Protein AF-A0A5S4YMT6-F1 (afdb_monomer_lite)

Foldseek 3Di:
DPPDPDPFWKFKWKDPDPDDDTDTDDDTDDPVVVVVVQVVCVVVVIHMDMDTDPPPPPD

Sequence (59 aa):
MKTKPVPAMFVVWALTKPGPKWRQVSEPMDRAELVLVIRDQWKLGRMARIERAPVAEAA

Secondary structure (DSSP, 8-state):
---PPPPPPEEEEE--SSSS--EE-S-SB-HHHHHHHHHHHHHTT--EEEEEPP-----

Organism: NCBI:txid2605638

Structure (mmCIF, N/CA/C/O backbone):
data_AF-A0A5S4YMT6-F1
#
_entry.id   AF-A0A5S4YMT6-F1
#
loop_
_atom_site.group_PDB
_atom_site.id
_atom_site.type_symbol
_atom_site.label_atom_id
_atom_site.label_alt_id
_atom_site.label_comp_id
_atom_site.label_asym_id
_atom_site.label_entity_id
_atom_site.label_seq_id
_atom_site.pdbx_PDB_ins_code
_atom_site.Cartn_x
_atom_site.Cartn_y
_atom_site.Cartn_z
_atom_site.occupancy
_atom_site.B_iso_or_equiv
_atom_site.auth_seq_id
_atom_site.auth_comp_id
_atom_site.auth_asym_id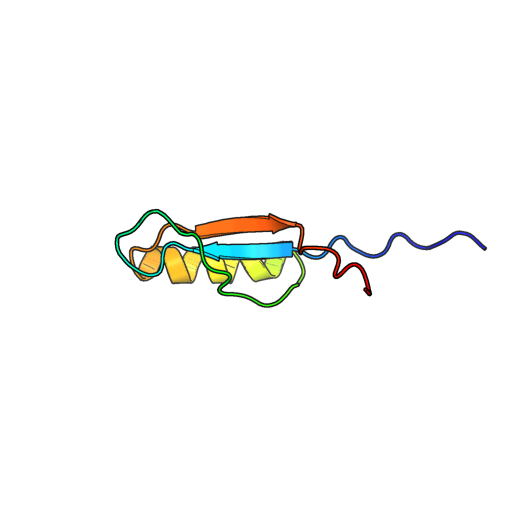
_atom_site.auth_atom_id
_atom_site.pdbx_PDB_model_num
ATOM 1 N N . MET A 1 1 ? 22.555 0.910 -29.387 1.00 46.34 1 MET A N 1
ATOM 2 C CA . MET A 1 1 ? 21.786 -0.037 -28.548 1.00 46.34 1 MET A CA 1
ATOM 3 C C . MET A 1 1 ? 20.436 0.599 -28.263 1.00 46.34 1 MET A C 1
ATOM 5 O O . MET A 1 1 ? 20.422 1.723 -27.784 1.00 46.34 1 MET A O 1
ATOM 9 N N . LYS A 1 2 ? 19.316 -0.039 -28.626 1.00 54.56 2 LYS A N 1
ATOM 10 C CA . LYS A 1 2 ? 17.985 0.467 -28.257 1.00 54.56 2 LYS A CA 1
ATOM 11 C C . LYS A 1 2 ? 17.815 0.210 -26.761 1.00 54.56 2 LYS A C 1
ATOM 13 O O . LYS A 1 2 ? 17.741 -0.949 -26.358 1.00 54.56 2 LYS A O 1
ATOM 18 N N . THR A 1 3 ? 17.847 1.260 -25.949 1.00 54.03 3 THR A N 1
ATOM 19 C CA . THR A 1 3 ? 17.508 1.196 -24.527 1.00 54.03 3 THR A CA 1
ATOM 20 C C . THR A 1 3 ? 16.105 0.612 -24.420 1.00 54.03 3 THR A C 1
ATOM 22 O O . THR A 1 3 ? 15.132 1.208 -24.880 1.00 54.03 3 THR A O 1
ATOM 25 N N . LYS A 1 4 ? 15.997 -0.613 -23.896 1.00 59.06 4 LYS A N 1
ATOM 26 C CA . LYS A 1 4 ? 14.693 -1.181 -23.556 1.00 59.06 4 LYS A CA 1
ATOM 27 C C . LYS A 1 4 ? 14.078 -0.248 -22.506 1.00 59.06 4 LYS A C 1
ATOM 29 O O . LYS A 1 4 ? 14.789 0.100 -21.562 1.00 59.06 4 LYS A O 1
ATOM 34 N N . PRO A 1 5 ? 12.824 0.201 -22.669 1.00 59.25 5 PRO A N 1
ATOM 35 C CA . PRO A 1 5 ? 12.185 1.024 -21.659 1.00 59.25 5 PRO A CA 1
ATOM 36 C C . PRO A 1 5 ? 12.154 0.223 -20.359 1.00 59.25 5 PRO A C 1
ATOM 38 O O . PRO A 1 5 ? 11.620 -0.885 -20.321 1.00 59.25 5 PRO A O 1
ATOM 41 N N . VAL A 1 6 ? 12.785 0.762 -19.317 1.00 60.81 6 VAL A N 1
ATOM 42 C CA . VAL A 1 6 ? 12.634 0.227 -17.965 1.00 60.81 6 VAL A CA 1
ATOM 43 C C . VAL A 1 6 ? 11.145 0.341 -17.627 1.00 60.81 6 VAL A C 1
ATOM 45 O O . VAL A 1 6 ? 10.579 1.422 -17.833 1.00 60.81 6 VAL A O 1
ATOM 48 N N . PRO A 1 7 ? 10.480 -0.741 -17.184 1.00 67.50 7 PRO A N 1
ATOM 49 C CA . PRO A 1 7 ? 9.086 -0.654 -16.778 1.00 67.50 7 PRO A CA 1
ATOM 50 C C . PRO A 1 7 ? 8.955 0.421 -15.696 1.00 67.50 7 PRO A C 1
ATOM 52 O O . PRO A 1 7 ? 9.757 0.495 -14.765 1.00 67.50 7 PRO A O 1
ATOM 55 N N . ALA A 1 8 ? 7.984 1.318 -15.866 1.00 70.62 8 ALA A N 1
ATOM 56 C CA . ALA A 1 8 ? 7.730 2.351 -14.876 1.00 70.62 8 ALA A CA 1
ATOM 57 C C . ALA A 1 8 ? 7.290 1.673 -13.574 1.00 70.62 8 ALA A C 1
ATOM 59 O O . ALA A 1 8 ? 6.250 1.022 -13.543 1.00 70.62 8 ALA A O 1
ATOM 60 N N . MET A 1 9 ? 8.080 1.838 -12.516 1.00 86.62 9 MET A N 1
ATOM 61 C CA . MET A 1 9 ? 7.758 1.316 -11.192 1.00 86.62 9 MET A CA 1
ATOM 62 C C . MET A 1 9 ? 6.787 2.264 -10.485 1.00 86.62 9 MET A C 1
ATOM 64 O O . MET A 1 9 ? 6.854 3.488 -10.649 1.00 86.62 9 MET A O 1
ATOM 68 N N . PHE A 1 10 ? 5.880 1.710 -9.688 1.00 90.50 10 PHE A N 1
ATOM 69 C CA . PHE A 1 10 ? 4.838 2.449 -8.978 1.00 90.50 10 PHE A CA 1
ATOM 70 C C . PHE A 1 10 ? 4.861 2.134 -7.484 1.00 90.50 10 PHE A C 1
ATOM 72 O O . PHE A 1 10 ? 5.363 1.095 -7.077 1.00 90.50 10 PHE A O 1
ATOM 79 N N . VAL A 1 11 ? 4.280 3.007 -6.668 1.00 92.31 11 VAL A N 1
ATOM 80 C CA . VAL A 1 11 ? 4.117 2.822 -5.219 1.00 92.31 11 VAL A CA 1
ATOM 81 C C . VAL A 1 11 ? 2.690 3.154 -4.795 1.00 92.31 11 VAL A C 1
ATOM 83 O O . VAL A 1 11 ? 2.016 3.968 -5.432 1.00 92.31 11 VAL A O 1
ATOM 86 N N . VAL A 1 12 ? 2.226 2.553 -3.700 1.00 93.50 12 VAL A N 1
ATOM 87 C CA . VAL A 1 12 ? 0.962 2.916 -3.053 1.00 93.50 12 VAL A CA 1
ATOM 88 C C . VAL A 1 12 ? 1.228 3.824 -1.868 1.00 93.50 12 VAL A C 1
ATOM 90 O O . VAL A 1 12 ? 1.991 3.496 -0.958 1.00 93.50 12 VAL A O 1
ATOM 93 N N . TRP A 1 13 ? 0.520 4.946 -1.859 1.00 93.31 13 TRP A N 1
ATOM 94 C CA . TRP A 1 13 ? 0.440 5.873 -0.744 1.00 93.31 13 TRP A CA 1
ATOM 95 C C . TRP A 1 13 ? -0.906 5.716 -0.044 1.00 93.31 13 TRP A C 1
ATOM 97 O O . TRP A 1 13 ? -1.930 5.655 -0.722 1.00 93.31 13 TRP A O 1
ATOM 107 N N . ALA A 1 14 ? -0.936 5.699 1.290 1.00 92.94 14 ALA A N 1
ATOM 108 C CA . ALA A 1 14 ? -2.168 5.621 2.074 1.00 92.94 14 ALA A CA 1
ATOM 109 C C . ALA A 1 14 ? -2.197 6.578 3.280 1.00 92.94 14 ALA A C 1
ATOM 111 O O . ALA A 1 14 ? -1.158 6.947 3.834 1.00 92.94 14 ALA A O 1
ATOM 112 N N . LEU A 1 15 ? -3.402 6.954 3.716 1.00 90.94 15 LEU A N 1
ATOM 113 C CA . LEU A 1 15 ? -3.645 7.706 4.952 1.00 90.94 15 LEU A CA 1
ATOM 114 C C . LEU A 1 15 ? -3.689 6.740 6.148 1.00 90.94 15 LEU A C 1
ATOM 116 O O . LEU A 1 15 ? -4.726 6.169 6.469 1.00 90.94 15 LEU A O 1
ATOM 120 N N . THR A 1 16 ? -2.549 6.515 6.806 1.00 77.81 16 THR A N 1
ATOM 121 C CA . THR A 1 16 ? -2.431 5.512 7.888 1.00 77.81 16 THR A CA 1
ATOM 122 C C . THR A 1 16 ? -2.985 5.967 9.241 1.00 77.81 16 THR A C 1
ATOM 124 O O . THR A 1 16 ? -3.195 5.144 10.127 1.00 77.81 16 THR A O 1
ATOM 127 N N . LYS A 1 17 ? -3.145 7.278 9.438 1.00 74.94 17 LYS A N 1
ATOM 128 C CA . LYS A 1 17 ? -3.710 7.914 10.637 1.00 74.94 17 LYS A CA 1
ATOM 129 C C . LYS A 1 17 ? -4.605 9.074 10.180 1.00 74.94 17 LYS A C 1
ATOM 131 O O . LYS A 1 17 ? -4.318 9.626 9.116 1.00 74.94 17 LYS A O 1
ATOM 136 N N . PRO A 1 18 ? -5.623 9.480 10.959 1.00 63.69 18 PRO A N 1
ATOM 137 C CA . PRO A 1 18 ? -6.345 10.719 10.691 1.00 63.69 18 PRO A CA 1
ATOM 138 C C . PRO A 1 18 ? -5.339 11.880 10.63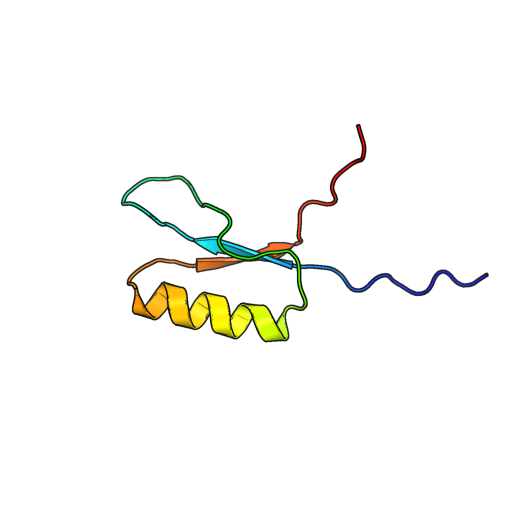2 1.00 63.69 18 PRO A C 1
ATOM 140 O O . PRO A 1 18 ? -4.646 12.153 11.613 1.00 63.69 18 PRO A O 1
ATOM 143 N N . GLY A 1 19 ? -5.176 12.494 9.459 1.00 67.50 19 GLY A N 1
ATOM 144 C CA . GLY A 1 19 ? -4.203 13.561 9.228 1.00 67.50 19 GLY A CA 1
ATOM 145 C C . GLY A 1 19 ? -3.847 13.748 7.745 1.00 67.50 19 GLY A C 1
ATOM 146 O O . GLY A 1 19 ? -4.143 12.883 6.924 1.00 67.50 19 GLY A O 1
ATOM 147 N N . PRO A 1 20 ? -3.190 14.864 7.380 1.00 65.56 20 PRO A N 1
ATOM 148 C CA . PRO A 1 20 ? -3.047 15.293 5.985 1.00 65.56 20 PRO A CA 1
ATOM 149 C C . PRO A 1 20 ? -1.893 14.623 5.220 1.00 65.56 20 PRO A C 1
ATOM 151 O O . PRO A 1 20 ? -1.597 15.017 4.094 1.00 65.56 20 PRO A O 1
ATOM 154 N N . LYS A 1 21 ? -1.187 13.655 5.818 1.00 83.25 21 LYS A N 1
ATOM 155 C CA . LYS A 1 21 ? 0.047 13.112 5.236 1.00 83.25 21 LYS A CA 1
ATOM 156 C C . LYS A 1 21 ? -0.156 11.693 4.725 1.00 83.25 21 LYS A C 1
ATOM 158 O O . LYS A 1 21 ? -0.339 10.756 5.501 1.00 83.25 21 LYS A O 1
ATOM 163 N N . TRP A 1 22 ? -0.055 11.563 3.410 1.00 88.88 22 TRP A N 1
ATOM 164 C CA . TRP A 1 22 ? 0.110 10.298 2.715 1.00 88.88 22 TRP A CA 1
ATOM 165 C C . TRP A 1 22 ? 1.419 9.625 3.144 1.00 88.88 22 TRP A C 1
ATOM 167 O O . TRP A 1 22 ? 2.443 10.292 3.298 1.00 88.88 22 TRP A O 1
ATOM 177 N N . ARG A 1 23 ? 1.391 8.306 3.347 1.00 90.31 23 ARG A N 1
ATOM 178 C CA . ARG A 1 23 ? 2.583 7.489 3.618 1.00 90.31 23 ARG A CA 1
ATOM 179 C C . ARG A 1 23 ? 2.696 6.363 2.609 1.00 90.31 23 ARG A C 1
ATOM 181 O O . ARG A 1 23 ? 1.684 5.748 2.286 1.00 90.31 23 ARG A O 1
ATOM 188 N N . GLN A 1 24 ? 3.908 6.082 2.150 1.00 92.31 24 GLN A N 1
ATOM 189 C CA . GLN A 1 24 ? 4.173 4.918 1.317 1.00 92.31 24 GLN A CA 1
ATOM 190 C C . GLN A 1 24 ? 3.912 3.645 2.135 1.00 92.31 24 GLN A C 1
ATOM 192 O O . GLN A 1 24 ? 4.357 3.532 3.277 1.00 92.31 24 GLN A O 1
ATOM 197 N N . VAL A 1 25 ? 3.150 2.713 1.566 1.00 93.06 25 VAL A N 1
ATOM 198 C CA . VAL A 1 25 ? 2.764 1.440 2.207 1.00 93.06 25 VAL A CA 1
ATOM 199 C C . VAL A 1 25 ? 3.116 0.216 1.363 1.00 93.06 25 VAL A C 1
ATOM 201 O O . VAL A 1 25 ? 2.786 -0.903 1.742 1.00 93.06 25 VAL A O 1
ATOM 204 N N . SER A 1 26 ? 3.772 0.421 0.222 1.00 93.31 26 SER A N 1
ATOM 205 C CA . SER A 1 26 ? 4.298 -0.639 -0.635 1.00 93.31 26 SER A CA 1
ATOM 206 C C . SER A 1 26 ? 5.710 -0.301 -1.090 1.00 93.31 26 SER A C 1
ATOM 208 O O . SER A 1 26 ? 6.095 0.868 -1.132 1.00 93.31 26 SER A O 1
ATOM 210 N N 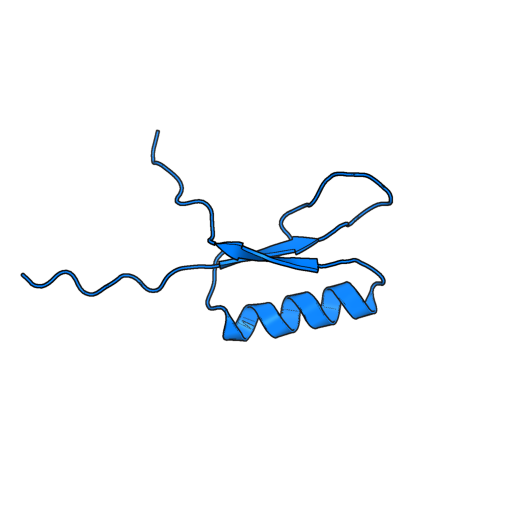. GLU A 1 27 ? 6.455 -1.308 -1.513 1.00 91.81 27 GLU A N 1
ATOM 211 C CA . GLU A 1 27 ? 7.672 -1.105 -2.296 1.00 91.81 27 GLU A CA 1
ATOM 212 C C . GLU A 1 27 ? 7.329 -0.699 -3.744 1.00 91.81 27 GLU A C 1
ATOM 214 O O . GLU A 1 27 ? 6.172 -0.854 -4.167 1.00 91.81 27 GLU A O 1
ATOM 219 N N . PRO A 1 28 ? 8.296 -0.141 -4.498 1.00 91.62 28 PRO A N 1
ATOM 220 C CA . PRO A 1 28 ? 8.166 0.054 -5.934 1.00 91.62 2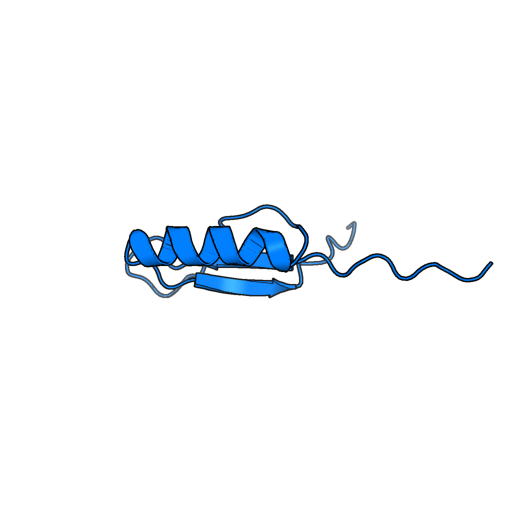8 PRO A CA 1
ATOM 221 C C . PRO A 1 28 ? 7.958 -1.276 -6.664 1.00 91.62 28 PRO A C 1
ATOM 223 O O . PRO A 1 28 ? 8.811 -2.154 -6.581 1.00 91.62 28 PRO A O 1
ATOM 226 N N . MET A 1 29 ? 6.859 -1.420 -7.402 1.00 90.25 29 MET A N 1
ATOM 227 C CA . MET A 1 29 ? 6.555 -2.624 -8.191 1.00 90.25 29 MET A CA 1
ATOM 228 C C . MET A 1 29 ? 5.595 -2.319 -9.349 1.00 90.25 29 MET A C 1
ATOM 230 O O . MET A 1 29 ? 5.223 -1.160 -9.580 1.00 90.25 29 MET A O 1
ATOM 234 N N . ASP A 1 30 ? 5.192 -3.357 -10.081 1.00 89.94 30 ASP A N 1
ATOM 235 C CA . ASP A 1 30 ? 4.250 -3.238 -11.188 1.00 89.94 30 ASP A CA 1
ATOM 236 C C . ASP A 1 30 ? 2.846 -2.847 -10.718 1.00 89.94 30 ASP A C 1
ATOM 238 O O . ASP A 1 30 ? 2.334 -3.269 -9.677 1.00 89.94 30 ASP A O 1
ATOM 242 N N . ARG A 1 31 ? 2.162 -2.056 -11.551 1.00 89.25 31 ARG A N 1
ATOM 243 C CA . ARG A 1 31 ? 0.835 -1.514 -11.229 1.00 89.25 31 ARG A CA 1
ATOM 244 C C . ARG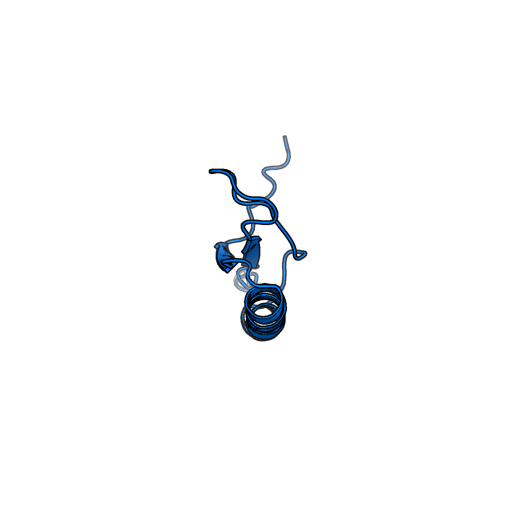 A 1 31 ? -0.196 -2.604 -10.921 1.00 89.25 31 ARG A C 1
ATOM 246 O O . ARG A 1 31 ? -1.096 -2.357 -10.123 1.00 89.25 31 ARG A O 1
ATOM 253 N N . ALA A 1 32 ? -0.090 -3.771 -11.559 1.00 90.88 32 ALA A N 1
ATOM 254 C CA . ALA A 1 32 ? -1.030 -4.877 -11.379 1.00 90.88 32 ALA A CA 1
ATOM 255 C C . ALA A 1 32 ? -1.027 -5.412 -9.937 1.00 90.88 32 ALA A C 1
ATOM 257 O O . ALA A 1 32 ? -2.093 -5.639 -9.366 1.00 90.88 32 ALA A O 1
ATOM 258 N N . GLU A 1 33 ? 0.150 -5.533 -9.324 1.00 90.94 33 GLU A N 1
ATOM 259 C CA . GLU A 1 33 ? 0.305 -6.036 -7.955 1.00 90.94 33 GLU A CA 1
ATOM 260 C C . GLU A 1 33 ? -0.172 -5.004 -6.924 1.00 90.94 33 GLU A C 1
ATOM 262 O O . GLU A 1 33 ? -0.857 -5.333 -5.953 1.00 90.94 33 GLU A O 1
ATOM 267 N N . LEU A 1 34 ? 0.076 -3.719 -7.187 1.00 94.38 34 LEU A N 1
ATOM 268 C CA . LEU A 1 34 ? -0.325 -2.622 -6.300 1.00 94.38 34 LEU A CA 1
ATOM 269 C C . LEU A 1 34 ? -1.836 -2.437 -6.156 1.00 94.38 34 LEU A C 1
ATOM 271 O O . LEU A 1 34 ? -2.293 -1.879 -5.155 1.00 94.38 34 LEU A O 1
ATOM 275 N N . VAL A 1 35 ? -2.631 -2.908 -7.119 1.00 94.44 35 VAL A N 1
ATOM 276 C CA . VAL A 1 35 ? -4.098 -2.900 -6.998 1.00 94.44 35 VAL A CA 1
ATOM 277 C C . VAL A 1 35 ? -4.542 -3.733 -5.791 1.00 94.44 35 VAL A C 1
ATOM 279 O O . VAL A 1 35 ? -5.482 -3.348 -5.090 1.00 94.44 35 VAL A O 1
ATOM 282 N N . LEU A 1 36 ? -3.840 -4.832 -5.497 1.00 95.19 36 LEU A N 1
ATOM 283 C CA . LEU A 1 36 ? -4.123 -5.669 -4.331 1.00 95.19 36 LEU A CA 1
ATOM 284 C C . LEU A 1 36 ? -3.791 -4.933 -3.028 1.00 95.19 36 LEU A C 1
ATOM 286 O O . LEU A 1 36 ? -4.582 -4.972 -2.087 1.00 95.19 36 LEU A O 1
ATOM 290 N N . VAL A 1 37 ? -2.690 -4.177 -3.009 1.00 94.56 37 VAL A N 1
ATOM 291 C CA . VAL A 1 37 ? -2.306 -3.350 -1.856 1.00 94.56 37 VAL A CA 1
ATOM 292 C C . VAL A 1 37 ? -3.344 -2.257 -1.591 1.00 94.56 37 VAL A C 1
ATOM 294 O O . VAL A 1 37 ? -3.754 -2.075 -0.445 1.00 94.56 37 VAL A O 1
ATOM 297 N N . ILE A 1 38 ? -3.824 -1.559 -2.630 1.00 95.06 38 ILE A N 1
ATOM 298 C CA . ILE A 1 38 ? -4.909 -0.568 -2.494 1.00 95.06 38 ILE A CA 1
ATOM 299 C C . ILE A 1 38 ? -6.150 -1.205 -1.875 1.00 95.06 38 ILE A C 1
ATOM 301 O O . ILE A 1 38 ? -6.694 -0.668 -0.908 1.00 95.06 38 ILE A O 1
ATOM 305 N N . ARG A 1 39 ? -6.588 -2.347 -2.418 1.00 95.75 39 ARG A N 1
ATOM 306 C CA . ARG A 1 39 ? -7.768 -3.065 -1.929 1.00 95.75 39 ARG A CA 1
ATOM 307 C C . ARG A 1 39 ? -7.641 -3.364 -0.437 1.00 95.75 39 ARG A C 1
ATOM 309 O O . ARG A 1 39 ? -8.593 -3.157 0.313 1.00 95.75 39 ARG A O 1
ATOM 316 N N . ASP A 1 40 ? -6.478 -3.837 -0.005 1.00 95.56 40 ASP A N 1
ATOM 317 C CA . ASP A 1 40 ? -6.263 -4.222 1.385 1.00 95.56 40 ASP A CA 1
ATOM 318 C C . ASP A 1 40 ? -6.186 -2.996 2.317 1.00 95.56 40 ASP A C 1
ATOM 320 O O . ASP A 1 40 ? -6.720 -3.045 3.422 1.00 95.56 40 ASP A O 1
ATOM 324 N N . GLN A 1 41 ? -5.659 -1.850 1.864 1.00 94.19 41 GLN A N 1
ATOM 325 C CA . GLN A 1 41 ? -5.750 -0.593 2.626 1.00 94.19 41 GLN A CA 1
ATOM 326 C C . GLN A 1 41 ? -7.191 -0.080 2.750 1.00 94.19 41 GLN A C 1
ATOM 328 O O . GLN A 1 41 ? -7.587 0.373 3.825 1.00 94.19 41 GLN A O 1
ATOM 333 N N . TRP A 1 42 ? -7.996 -0.185 1.689 1.00 93.25 42 TRP A N 1
ATOM 334 C CA . TRP A 1 42 ? -9.404 0.222 1.728 1.00 9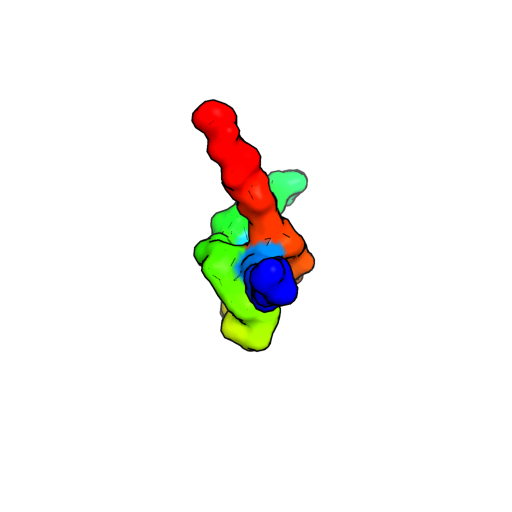3.25 42 TRP A CA 1
ATOM 335 C C . TRP A 1 42 ? -10.217 -0.630 2.710 1.00 93.25 42 TRP A C 1
ATOM 337 O O . TRP A 1 42 ? -11.042 -0.087 3.441 1.00 93.25 42 TRP A O 1
ATOM 347 N N . LYS A 1 43 ? -9.927 -1.936 2.818 1.00 95.19 43 LYS A N 1
ATOM 348 C CA . LYS A 1 43 ? -10.515 -2.814 3.851 1.00 95.19 43 LYS A CA 1
ATOM 349 C C . LYS A 1 43 ? -10.172 -2.379 5.279 1.00 95.19 43 LYS A C 1
ATOM 351 O O . LYS A 1 43 ? -10.957 -2.615 6.188 1.00 95.19 43 LYS A O 1
ATOM 356 N N . LEU A 1 44 ? -9.024 -1.730 5.475 1.00 91.44 44 LEU A N 1
ATOM 357 C CA . LEU A 1 44 ? -8.608 -1.148 6.755 1.00 91.44 44 LEU A CA 1
ATOM 358 C C . LEU A 1 44 ? -9.183 0.263 6.991 1.00 91.44 44 LEU A C 1
ATOM 360 O O . LEU A 1 44 ? -8.778 0.931 7.942 1.00 91.44 44 LEU A O 1
ATOM 364 N N . GLY A 1 45 ? -10.078 0.747 6.120 1.00 90.94 45 GLY A N 1
ATOM 365 C CA . GLY A 1 45 ? -10.662 2.089 6.202 1.00 90.94 45 GLY A CA 1
ATOM 366 C C . GLY A 1 45 ? -9.695 3.214 5.822 1.00 90.94 45 GLY A C 1
ATOM 367 O O . GLY A 1 45 ? -9.920 4.368 6.180 1.00 90.94 45 GLY A O 1
ATOM 368 N N . ARG A 1 46 ? -8.597 2.902 5.122 1.00 91.31 46 ARG A N 1
ATOM 369 C CA . ARG A 1 46 ? -7.569 3.877 4.736 1.00 91.31 46 ARG A CA 1
ATOM 370 C C . ARG A 1 46 ? -7.721 4.229 3.266 1.00 91.31 46 ARG A C 1
ATOM 372 O O . ARG A 1 46 ? -7.705 3.345 2.415 1.00 91.31 46 ARG A O 1
ATOM 379 N N . MET A 1 47 ? -7.792 5.520 2.946 1.00 91.62 47 MET A N 1
ATOM 380 C CA . MET A 1 47 ? -7.684 5.959 1.553 1.00 91.62 47 MET A CA 1
ATOM 381 C C . MET A 1 47 ? -6.279 5.663 1.034 1.00 91.62 47 MET A C 1
ATOM 383 O O . MET A 1 47 ? -5.298 5.978 1.707 1.00 91.62 47 MET A O 1
ATOM 387 N N . ALA A 1 48 ? -6.200 5.078 -0.158 1.00 94.12 48 ALA A N 1
ATOM 388 C CA . ALA A 1 48 ? -4.959 4.675 -0.812 1.00 94.12 48 ALA A CA 1
ATOM 389 C C . ALA A 1 48 ? -4.966 5.068 -2.297 1.00 94.12 48 ALA A C 1
ATOM 391 O O . ALA A 1 48 ? -6.022 5.014 -2.930 1.00 94.12 48 ALA A O 1
ATOM 392 N N . ARG A 1 49 ? -3.806 5.450 -2.849 1.00 93.69 49 ARG A N 1
ATOM 393 C CA . ARG A 1 49 ? -3.617 5.810 -4.266 1.00 93.69 49 ARG A CA 1
ATOM 394 C C . ARG A 1 49 ? -2.274 5.311 -4.806 1.00 93.69 49 ARG A C 1
ATOM 396 O O . ARG A 1 49 ? -1.311 5.222 -4.050 1.00 93.69 49 ARG A O 1
ATOM 403 N N . ILE A 1 50 ? -2.221 5.009 -6.104 1.00 93.75 50 ILE A N 1
ATOM 404 C CA . ILE A 1 50 ? -0.989 4.629 -6.812 1.00 93.75 50 ILE A CA 1
ATOM 405 C C . ILE A 1 50 ? -0.347 5.880 -7.411 1.00 93.75 50 ILE A C 1
ATOM 407 O O . ILE A 1 50 ? -1.015 6.640 -8.109 1.00 93.75 50 ILE A O 1
ATOM 411 N N . GLU A 1 51 ? 0.954 6.041 -7.200 1.00 91.62 51 GLU A N 1
ATOM 412 C CA . GLU A 1 51 ? 1.786 7.047 -7.865 1.00 91.62 51 GLU A CA 1
ATOM 413 C C . GLU A 1 51 ? 3.026 6.397 -8.478 1.00 91.62 51 GLU A C 1
ATOM 415 O O . GLU A 1 51 ? 3.371 5.262 -8.145 1.00 91.62 51 GLU A O 1
ATOM 420 N N . ARG A 1 52 ? 3.701 7.099 -9.397 1.00 89.31 52 ARG A N 1
ATOM 421 C CA . ARG A 1 52 ? 5.011 6.645 -9.882 1.00 89.31 52 ARG A CA 1
ATOM 422 C C . ARG A 1 52 ? 5.979 6.594 -8.707 1.00 89.31 52 ARG A C 1
ATOM 424 O O . ARG A 1 52 ? 5.988 7.503 -7.880 1.00 89.31 52 ARG A O 1
ATOM 431 N N . ALA A 1 53 ? 6.779 5.534 -8.650 1.00 84.44 53 ALA A N 1
ATOM 432 C CA . ALA A 1 53 ? 7.859 5.456 -7.686 1.00 84.44 53 ALA A CA 1
ATOM 433 C C . ALA A 1 53 ? 8.762 6.683 -7.879 1.00 84.44 53 ALA A C 1
ATOM 435 O O . ALA A 1 53 ? 9.072 7.016 -9.031 1.00 84.44 53 ALA A O 1
ATOM 436 N N . PRO A 1 54 ? 9.157 7.379 -6.798 1.00 73.06 54 PRO A N 1
ATOM 437 C CA . PRO A 1 54 ? 10.184 8.394 -6.916 1.00 73.06 54 PRO A CA 1
ATOM 438 C C . PRO A 1 54 ? 11.410 7.701 -7.503 1.00 73.06 54 PRO A C 1
ATOM 440 O O . PRO A 1 54 ? 11.885 6.699 -6.965 1.00 73.06 54 PRO A O 1
ATOM 443 N N . VAL A 1 55 ? 11.878 8.187 -8.652 1.00 64.44 55 VAL A N 1
ATOM 444 C CA . VAL A 1 55 ? 13.192 7.794 -9.149 1.00 64.44 55 VAL A CA 1
ATOM 445 C C . VAL A 1 55 ? 14.137 8.277 -8.061 1.00 64.44 55 VAL A C 1
ATOM 447 O O . VAL A 1 55 ? 14.192 9.479 -7.815 1.00 64.44 55 VAL A O 1
ATOM 450 N N . ALA A 1 56 ? 14.765 7.355 -7.329 1.00 54.78 56 ALA A N 1
ATOM 451 C CA . ALA A 1 56 ? 15.835 7.716 -6.418 1.00 54.78 56 ALA A CA 1
ATOM 452 C C . ALA A 1 56 ? 16.916 8.353 -7.292 1.00 54.78 56 ALA A C 1
ATOM 454 O O . ALA A 1 56 ? 17.673 7.661 -7.970 1.00 54.78 56 ALA A O 1
ATOM 455 N N . GLU A 1 57 ? 16.888 9.678 -7.378 1.00 42.62 57 GLU A N 1
ATOM 456 C CA . GLU A 1 57 ? 17.972 10.454 -7.936 1.00 42.62 57 GLU A CA 1
ATOM 457 C C . GLU A 1 57 ? 19.146 10.152 -7.012 1.00 42.62 57 GLU A C 1
ATOM 459 O O . GLU A 1 57 ? 19.111 10.473 -5.824 1.00 42.62 57 GLU A O 1
ATOM 464 N N . ALA A 1 58 ? 20.095 9.363 -7.513 1.00 40.41 58 ALA A N 1
ATOM 465 C CA . ALA A 1 58 ? 21.310 9.046 -6.792 1.00 40.41 58 ALA A CA 1
ATOM 466 C C . ALA A 1 58 ? 22.059 10.368 -6.571 1.00 40.41 58 ALA A C 1
ATOM 468 O O . ALA A 1 58 ? 22.699 10.870 -7.494 1.00 40.41 58 ALA A O 1
ATOM 469 N N . ALA A 1 59 ? 21.880 10.947 -5.384 1.00 33.94 59 ALA A N 1
ATOM 470 C CA . ALA A 1 59 ? 22.643 12.073 -4.865 1.00 33.94 59 ALA A CA 1
ATOM 471 C C . ALA A 1 59 ? 23.863 11.563 -4.094 1.00 33.94 59 ALA A C 1
ATOM 473 O O . ALA A 1 59 ? 23.724 10.531 -3.394 1.00 33.94 59 ALA A O 1
#

Radius of gyration: 13.61 Å; chains: 1; bounding box: 33×21×39 Å

pLDDT: mean 81.47, std 16.7, range [33.94, 95.75]